Protein AF-A0A9X2U3I9-F1 (afdb_monomer)

pLDDT: mean 92.5, std 8.74, range [66.88, 98.56]

Organism: NCBI:txid146919

Structure (mmCIF, N/CA/C/O backbone):
data_AF-A0A9X2U3I9-F1
#
_entry.id   AF-A0A9X2U3I9-F1
#
loop_
_atom_site.group_PDB
_atom_site.id
_atom_site.type_symbol
_atom_site.label_atom_id
_atom_site.label_alt_id
_atom_site.label_comp_id
_atom_site.label_asym_id
_atom_site.label_entity_id
_atom_site.label_seq_id
_atom_site.pdbx_PDB_ins_code
_atom_site.Cartn_x
_atom_site.Cartn_y
_atom_site.Cartn_z
_atom_site.occupancy
_atom_site.B_iso_or_equiv
_atom_site.auth_seq_id
_atom_site.auth_comp_id
_atom_site.auth_asym_id
_atom_site.auth_atom_id
_atom_site.pdbx_PDB_model_num
ATOM 1 N N . MET A 1 1 ? 0.269 5.357 -6.776 1.00 95.56 1 MET A N 1
ATOM 2 C CA . MET A 1 1 ? -0.342 4.872 -5.520 1.00 95.56 1 MET A CA 1
ATOM 3 C C . MET A 1 1 ? -0.642 6.075 -4.659 1.00 95.56 1 MET A C 1
ATOM 5 O O . MET A 1 1 ? 0.180 6.981 -4.631 1.00 95.56 1 MET A O 1
ATOM 9 N N . ASP A 1 2 ? -1.809 6.086 -4.023 1.00 96.25 2 ASP A N 1
ATOM 10 C CA . ASP A 1 2 ? -2.297 7.247 -3.286 1.00 96.25 2 ASP A CA 1
ATOM 11 C C . ASP A 1 2 ? -3.373 6.858 -2.260 1.00 96.25 2 ASP A C 1
ATOM 13 O O . ASP A 1 2 ? -4.196 5.972 -2.534 1.00 96.25 2 ASP A O 1
ATOM 17 N N . PHE A 1 3 ? -3.382 7.540 -1.112 1.00 96.81 3 PHE A N 1
ATOM 18 C CA . PHE A 1 3 ? -4.527 7.532 -0.205 1.00 96.81 3 PHE A CA 1
ATOM 19 C C . PHE A 1 3 ? -5.509 8.606 -0.658 1.00 96.81 3 PHE A C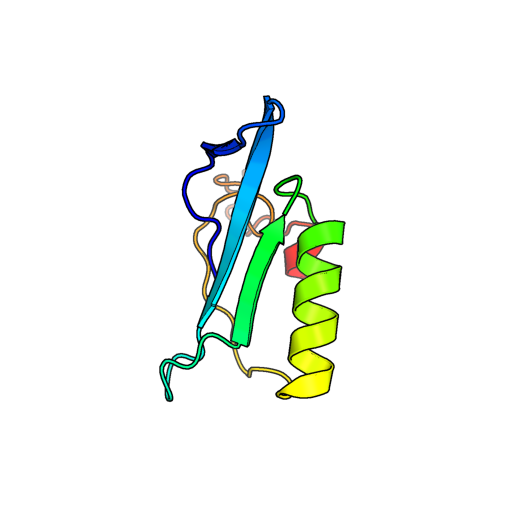 1
ATOM 21 O O . PHE A 1 3 ? -5.133 9.747 -0.906 1.00 96.81 3 PHE A O 1
ATOM 28 N N . LYS A 1 4 ? -6.789 8.256 -0.750 1.00 95.19 4 LYS A N 1
ATOM 29 C CA . LYS A 1 4 ? -7.838 9.256 -0.962 1.00 95.19 4 LYS A CA 1
ATOM 30 C C . LYS A 1 4 ? -8.203 9.916 0.363 1.00 95.19 4 LYS A C 1
ATOM 32 O O . LYS A 1 4 ? -7.874 9.397 1.428 1.00 95.19 4 LYS A O 1
ATOM 37 N N . GLY A 1 5 ? -8.866 11.071 0.276 1.00 93.81 5 GLY A N 1
ATOM 38 C CA . GLY A 1 5 ? -9.371 11.774 1.454 1.00 93.81 5 GLY A CA 1
ATOM 39 C C . GLY A 1 5 ? -10.170 10.828 2.350 1.00 93.81 5 GLY A C 1
ATOM 40 O O . GLY A 1 5 ? -10.962 10.023 1.853 1.00 93.81 5 GLY A O 1
ATOM 41 N N . ASP A 1 6 ? -9.912 10.898 3.653 1.00 96.38 6 ASP A N 1
ATOM 42 C CA . ASP A 1 6 ? -10.581 10.053 4.631 1.00 96.38 6 ASP A CA 1
ATOM 43 C C . ASP A 1 6 ? -12.009 10.524 4.912 1.00 96.38 6 ASP A C 1
ATOM 45 O O . ASP A 1 6 ? -12.358 11.692 4.727 1.00 96.38 6 ASP A O 1
ATOM 49 N N . PHE A 1 7 ? -12.844 9.600 5.378 1.00 97.75 7 PHE A N 1
ATOM 50 C CA . PHE A 1 7 ? -14.221 9.893 5.765 1.00 97.75 7 PHE A CA 1
ATOM 51 C C . PHE A 1 7 ? -14.682 8.993 6.912 1.0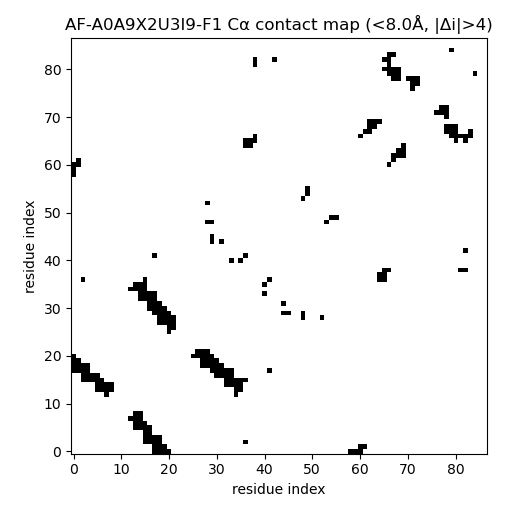0 97.75 7 PHE A C 1
ATOM 53 O O . PHE A 1 7 ? -14.144 7.902 7.123 1.00 97.75 7 PHE A O 1
ATOM 60 N N . LEU A 1 8 ? -15.657 9.483 7.682 1.00 98.06 8 LEU A N 1
ATOM 61 C CA . LEU A 1 8 ? -16.323 8.704 8.726 1.00 98.06 8 LEU A CA 1
ATOM 62 C C . LEU A 1 8 ? -17.326 7.739 8.096 1.00 98.06 8 LEU A C 1
ATOM 64 O O . LEU A 1 8 ? -18.061 8.117 7.184 1.00 98.06 8 LEU A O 1
ATOM 68 N N . LEU A 1 9 ? -17.337 6.511 8.598 1.00 96.94 9 LEU A N 1
ATOM 69 C CA . LEU A 1 9 ? -18.369 5.520 8.330 1.00 96.94 9 LEU A CA 1
ATOM 70 C C . LEU A 1 9 ? -19.538 5.692 9.312 1.00 96.94 9 LEU A C 1
ATOM 72 O O . LEU A 1 9 ? -19.424 6.401 10.314 1.00 96.94 9 LEU A O 1
ATOM 76 N N . ASP A 1 10 ? -20.650 5.008 9.039 1.00 97.31 10 ASP A N 1
ATOM 77 C CA . ASP A 1 10 ? -21.856 5.0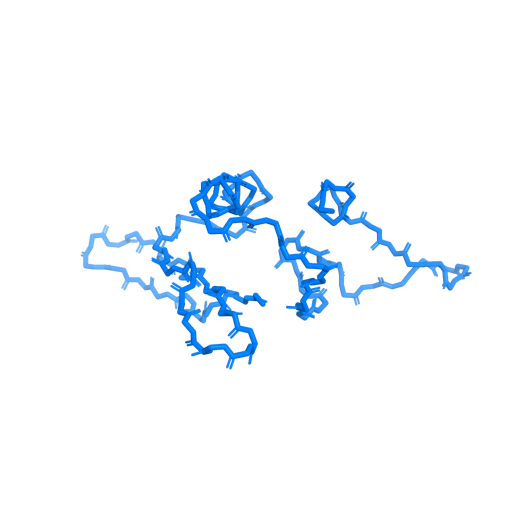40 9.883 1.00 97.31 10 ASP A CA 1
ATOM 78 C C . ASP A 1 10 ? -21.612 4.503 11.304 1.00 97.31 10 ASP A C 1
ATOM 80 O O . ASP A 1 10 ? -22.333 4.855 12.232 1.00 97.31 10 ASP A O 1
ATOM 84 N N . ASP A 1 11 ? -20.586 3.668 11.486 1.00 96.56 11 ASP A N 1
ATOM 85 C CA . ASP A 1 11 ? -20.159 3.128 12.782 1.00 96.56 11 ASP A CA 1
ATOM 86 C C . ASP A 1 11 ? -19.128 4.017 13.505 1.00 96.56 11 ASP A C 1
ATOM 88 O O . ASP A 1 11 ? -18.454 3.567 14.430 1.00 96.56 11 ASP A O 1
ATOM 92 N N . GLU A 1 12 ? -18.988 5.271 13.063 1.00 96.06 12 GLU A N 1
ATOM 93 C CA . GLU A 1 12 ? -18.042 6.278 13.559 1.00 96.06 12 GLU A CA 1
ATOM 94 C C . GLU A 1 12 ? -16.557 5.934 13.352 1.00 96.06 12 GLU A C 1
ATOM 96 O O . GLU A 1 12 ? -15.671 6.703 13.743 1.00 96.06 12 GLU A O 1
ATOM 101 N N . THR A 1 13 ? -16.239 4.822 12.684 1.00 97.12 13 THR A N 1
ATOM 102 C CA . THR A 1 13 ? -14.854 4.505 12.339 1.00 97.12 13 THR A CA 1
ATOM 103 C C . THR A 1 13 ? -14.374 5.343 11.155 1.00 97.12 13 THR A C 1
ATOM 105 O O . THR A 1 13 ? -15.143 5.767 10.289 1.00 97.12 13 THR A O 1
ATOM 108 N N . ARG A 1 14 ? -13.064 5.624 11.115 1.00 97.69 14 ARG A N 1
ATOM 109 C CA . ARG A 1 14 ? -12.453 6.389 10.024 1.00 97.69 14 ARG A CA 1
ATOM 110 C C . ARG A 1 14 ? -11.911 5.466 8.940 1.00 97.69 14 ARG A C 1
ATOM 112 O O . ARG A 1 14 ? -11.054 4.630 9.219 1.00 97.69 14 ARG A O 1
ATOM 119 N N . CYS A 1 15 ? -12.350 5.679 7.704 1.00 98.00 15 CYS A N 1
ATOM 120 C CA . CYS A 1 15 ? -11.836 4.985 6.531 1.00 98.00 15 CYS A CA 1
ATOM 121 C C . CYS A 1 15 ? -10.787 5.838 5.814 1.00 98.00 15 CYS A C 1
ATOM 123 O O . CYS A 1 15 ? -11.031 7.004 5.509 1.00 98.00 15 CYS A O 1
ATOM 125 N N . TYR A 1 16 ? -9.645 5.228 5.504 1.00 97.81 16 TYR A N 1
ATOM 126 C CA . TYR A 1 16 ? -8.570 5.798 4.695 1.00 97.81 16 TYR A CA 1
ATOM 127 C C . TYR A 1 16 ? -8.430 4.964 3.415 1.00 97.81 16 TYR A C 1
ATOM 129 O O . TYR A 1 16 ? -7.729 3.950 3.422 1.00 97.81 16 TYR A O 1
ATOM 137 N N . PRO A 1 17 ? -9.110 5.313 2.311 1.00 98.06 17 PRO A N 1
ATOM 138 C CA . PRO A 1 17 ? -9.101 4.476 1.117 1.00 98.06 17 PRO A CA 1
ATOM 139 C C . PRO A 1 17 ? -7.728 4.475 0.442 1.00 98.06 17 PRO A C 1
ATOM 141 O O . PRO A 1 17 ? -7.228 5.529 0.046 1.00 98.06 17 PRO A O 1
ATOM 144 N N . LEU A 1 18 ? -7.130 3.297 0.265 1.00 98.19 18 LEU A N 1
ATOM 145 C CA . LEU A 1 18 ? -5.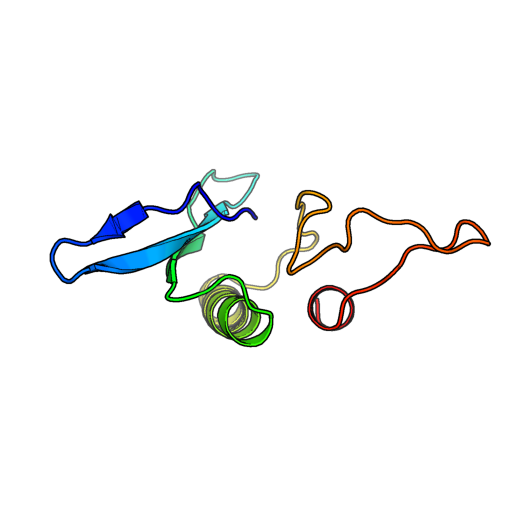883 3.127 -0.479 1.00 98.19 18 LEU A CA 1
ATOM 146 C C . LEU A 1 18 ? -6.178 2.733 -1.926 1.00 98.19 18 LEU A C 1
ATOM 148 O O . LEU A 1 18 ? -6.893 1.763 -2.185 1.00 98.19 18 LEU A O 1
ATOM 152 N N . THR A 1 19 ? -5.559 3.447 -2.867 1.00 98.06 19 THR A N 1
ATOM 153 C CA . THR A 1 19 ? -5.681 3.172 -4.303 1.00 98.06 19 THR A CA 1
ATOM 154 C C . THR A 1 19 ? -4.321 2.963 -4.966 1.00 98.06 19 THR A C 1
ATOM 156 O O . THR A 1 19 ? -3.370 3.730 -4.777 1.00 98.06 19 THR A O 1
ATOM 159 N N . VAL A 1 20 ? -4.227 1.923 -5.796 1.00 98.06 20 VAL A N 1
ATOM 160 C CA . VAL A 1 20 ? -3.085 1.670 -6.682 1.00 98.06 20 VAL A CA 1
ATOM 161 C C . VAL A 1 20 ? -3.632 1.272 -8.040 1.00 98.06 20 VAL A C 1
ATOM 163 O O . VAL A 1 20 ? -4.429 0.342 -8.149 1.00 98.06 20 VAL A O 1
ATOM 166 N N . VAL A 1 21 ? -3.199 1.987 -9.069 1.00 98.12 21 VAL A N 1
ATOM 167 C CA . VAL A 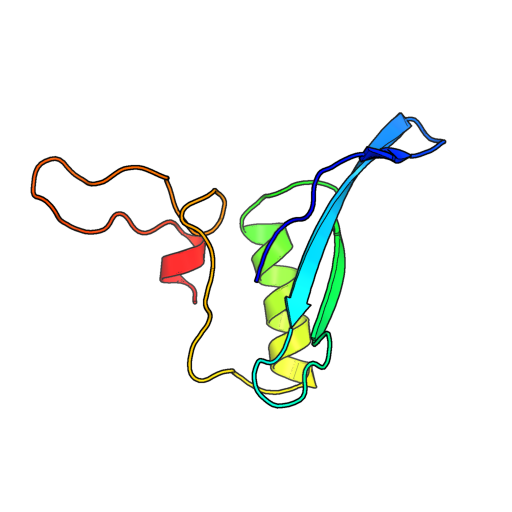1 21 ? -3.625 1.777 -10.449 1.00 98.12 21 VAL A CA 1
ATOM 168 C C . VAL A 1 21 ? -2.395 1.446 -11.275 1.00 98.12 21 VAL A C 1
ATOM 170 O O . VAL A 1 21 ? -1.360 2.096 -11.119 1.00 98.12 21 VAL A O 1
ATOM 173 N N . ASP A 1 22 ? -2.516 0.434 -12.126 1.00 97.88 22 ASP A N 1
ATOM 174 C CA . ASP A 1 22 ? -1.528 0.147 -13.157 1.00 97.88 22 ASP A CA 1
ATOM 175 C C . ASP A 1 22 ? -1.570 1.230 -14.245 1.00 97.88 22 ASP A C 1
ATOM 177 O O . ASP A 1 22 ? -2.640 1.585 -14.749 1.00 97.88 22 ASP A O 1
ATOM 181 N N . ASP A 1 23 ? -0.411 1.780 -14.600 1.00 96.94 23 ASP A N 1
ATOM 182 C CA . ASP A 1 23 ? -0.354 2.963 -15.463 1.00 96.94 23 ASP A CA 1
ATOM 183 C C . ASP A 1 23 ? -0.698 2.653 -16.927 1.00 96.94 23 ASP A C 1
ATOM 185 O O . ASP A 1 23 ? -1.274 3.496 -17.615 1.00 96.94 23 ASP A O 1
ATOM 189 N N . TYR A 1 24 ? -0.423 1.431 -17.392 1.00 96.00 24 TYR A N 1
ATOM 190 C CA . TYR A 1 24 ? -0.719 1.019 -18.763 1.00 96.00 24 TYR A CA 1
ATOM 191 C C . TYR A 1 24 ? -2.201 0.676 -18.949 1.00 96.00 24 TYR A C 1
ATOM 193 O O . TYR A 1 24 ? -2.895 1.275 -19.769 1.00 96.00 24 TYR A O 1
ATOM 201 N N . SER A 1 25 ? -2.700 -0.281 -18.169 1.00 96.75 25 SER A N 1
ATOM 202 C CA . SER A 1 25 ? -4.047 -0.842 -18.322 1.00 96.75 25 SER A CA 1
ATOM 203 C C . SER A 1 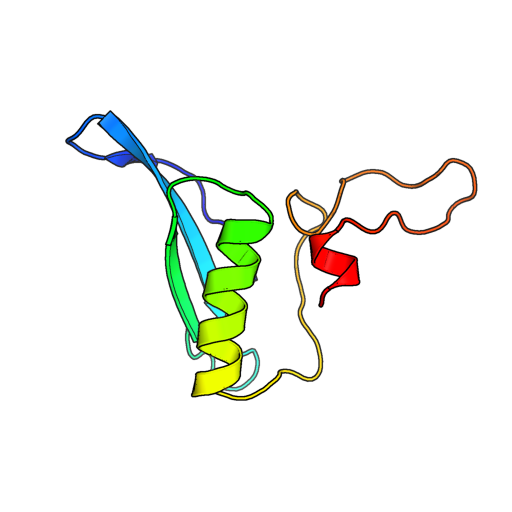25 ? -5.139 -0.017 -17.647 1.00 96.75 25 SER A C 1
ATOM 205 O O . SER A 1 25 ? -6.321 -0.244 -17.902 1.00 96.75 25 SER A O 1
ATOM 207 N N . ARG A 1 26 ? -4.764 0.912 -16.757 1.00 96.00 26 ARG A N 1
ATOM 208 C CA . ARG A 1 26 ? -5.680 1.640 -15.862 1.00 96.00 26 ARG A CA 1
ATOM 209 C C . AR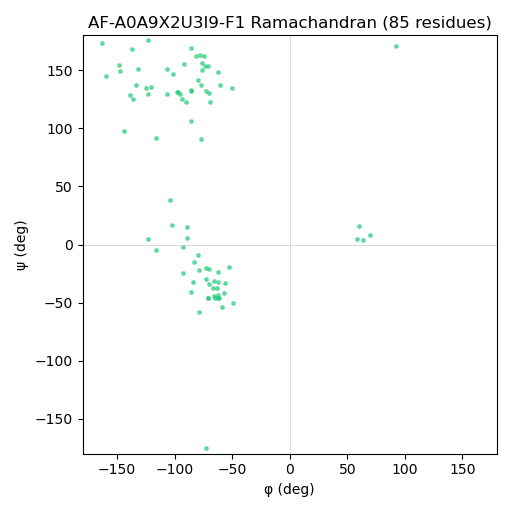G A 1 26 ? -6.465 0.737 -14.911 1.00 96.00 26 ARG A C 1
ATOM 211 O O . ARG A 1 26 ? -7.424 1.184 -14.284 1.00 96.00 26 ARG A O 1
ATOM 218 N N . PHE A 1 27 ? -6.038 -0.512 -14.746 1.00 97.62 27 PHE A N 1
ATOM 219 C CA . PHE A 1 27 ? -6.654 -1.431 -13.806 1.00 97.62 27 PHE A CA 1
ATOM 220 C C . PHE A 1 27 ? -6.298 -1.058 -12.359 1.00 97.62 27 PHE A C 1
ATOM 222 O O . PHE A 1 27 ? -5.132 -0.837 -12.025 1.00 97.62 27 PHE A O 1
ATOM 229 N N . ALA A 1 28 ? -7.303 -1.005 -11.482 1.00 97.94 28 ALA A N 1
ATOM 230 C CA . ALA A 1 28 ? -7.110 -0.771 -10.054 1.00 97.94 28 ALA A CA 1
ATOM 231 C C . ALA A 1 28 ? -6.609 -2.054 -9.371 1.00 97.94 28 ALA A C 1
ATOM 233 O O . ALA A 1 28 ? -7.393 -2.893 -8.929 1.00 97.94 28 ALA A O 1
ATOM 234 N N . VAL A 1 29 ? -5.286 -2.213 -9.291 1.00 98.12 29 VAL A N 1
ATOM 235 C CA . VAL A 1 29 ? -4.639 -3.376 -8.659 1.00 98.12 29 VAL A CA 1
ATOM 236 C C . VAL A 1 29 ? -4.809 -3.398 -7.136 1.00 98.12 29 VAL A C 1
ATOM 238 O O . VAL A 1 29 ? -4.709 -4.463 -6.528 1.00 98.12 29 VAL A O 1
ATOM 241 N N . VAL A 1 30 ? -5.093 -2.243 -6.523 1.00 98.44 30 VAL A N 1
ATOM 242 C CA . VAL A 1 30 ? -5.500 -2.109 -5.116 1.00 98.44 30 VAL A CA 1
ATOM 243 C C . VAL A 1 30 ? -6.625 -1.081 -5.014 1.00 98.44 30 VAL A C 1
ATOM 245 O O . VAL A 1 30 ? -6.478 0.048 -5.490 1.00 98.44 30 VAL A O 1
ATOM 248 N N . LEU A 1 31 ? -7.711 -1.468 -4.349 1.00 98.06 31 LEU A N 1
ATOM 249 C CA . LEU A 1 31 ? -8.791 -0.595 -3.895 1.00 98.06 31 LEU A CA 1
ATOM 250 C C . LEU A 1 31 ? -9.273 -1.130 -2.545 1.00 98.06 31 LEU A C 1
ATOM 252 O O . LEU A 1 31 ? -10.010 -2.110 -2.497 1.00 98.06 31 LEU A O 1
ATOM 256 N N . GLU A 1 32 ? -8.786 -0.539 -1.458 1.00 98.38 32 GLU A N 1
ATOM 257 C CA . GLU A 1 32 ? -8.928 -1.105 -0.112 1.00 98.38 32 GLU A CA 1
ATOM 258 C C . GLU A 1 32 ? -9.381 -0.038 0.885 1.00 98.38 32 GLU A C 1
ATOM 260 O O . GLU A 1 32 ? -8.879 1.088 0.877 1.00 98.38 32 GLU A O 1
ATOM 265 N N . ALA A 1 33 ? -10.320 -0.402 1.759 1.00 97.44 33 ALA A N 1
ATOM 266 C CA . ALA A 1 33 ? -10.738 0.419 2.889 1.00 97.44 33 ALA A CA 1
ATOM 267 C C . ALA A 1 33 ? -9.798 0.152 4.074 1.00 97.44 33 ALA A C 1
ATOM 269 O O . ALA A 1 33 ? -9.861 -0.911 4.694 1.00 97.44 33 ALA A O 1
ATOM 270 N N . CYS A 1 34 ? -8.905 1.097 4.377 1.00 98.00 34 CYS A N 1
ATOM 271 C CA . CYS A 1 34 ? -7.911 0.921 5.433 1.00 98.00 34 CYS A CA 1
ATOM 272 C C . CYS A 1 34 ? -8.313 1.647 6.726 1.00 98.00 34 CYS A C 1
ATOM 274 O O . CYS A 1 34 ? -8.856 2.750 6.668 1.00 98.00 34 CYS A O 1
ATOM 276 N N . PRO A 1 35 ? -7.960 1.104 7.905 1.00 96.88 35 PRO A N 1
ATOM 277 C CA . PRO A 1 35 ? -8.219 1.756 9.193 1.00 96.88 35 PRO A CA 1
ATOM 278 C C . PRO A 1 35 ? -7.205 2.862 9.532 1.00 96.88 35 PRO A C 1
ATOM 280 O O . PRO A 1 35 ? -7.352 3.562 10.530 1.00 96.88 35 PRO A O 1
ATOM 283 N N . ASN A 1 36 ? -6.120 2.990 8.760 1.00 96.31 36 ASN A N 1
ATOM 284 C CA . ASN A 1 36 ? -5.059 3.974 8.970 1.00 96.31 36 ASN A CA 1
ATOM 285 C C . ASN A 1 36 ? -4.185 4.137 7.712 1.00 96.31 36 ASN A C 1
ATOM 287 O O . ASN A 1 36 ? -4.283 3.353 6.768 1.00 96.31 36 ASN A O 1
ATOM 291 N N . GLN A 1 37 ? -3.270 5.109 7.756 1.00 95.00 37 GLN A N 1
ATOM 292 C CA . GLN A 1 37 ? -2.269 5.379 6.715 1.00 95.00 37 GLN A CA 1
ATOM 293 C C . GLN A 1 37 ? -0.860 4.897 7.114 1.00 95.00 37 GLN A C 1
ATOM 295 O O . GLN A 1 37 ? 0.134 5.581 6.883 1.00 95.00 37 GLN A O 1
ATOM 300 N N . GLN A 1 38 ? -0.746 3.745 7.787 1.00 94.81 38 GLN A N 1
ATOM 301 C CA . GLN A 1 38 ? 0.539 3.255 8.298 1.00 94.81 38 GLN A CA 1
ATOM 302 C C . GLN A 1 38 ? 1.262 2.325 7.320 1.00 94.81 38 GLN A C 1
ATOM 304 O O . GLN A 1 38 ? 0.663 1.625 6.503 1.00 94.81 38 GLN A O 1
ATOM 309 N N . HIS A 1 39 ? 2.584 2.274 7.478 1.00 94.69 39 HIS A N 1
ATOM 310 C CA . HIS A 1 39 ? 3.496 1.436 6.703 1.00 94.69 39 HIS A CA 1
ATOM 311 C C . HIS A 1 39 ? 3.055 -0.036 6.607 1.00 94.69 39 HIS A C 1
ATOM 313 O O . HIS A 1 39 ? 3.010 -0.568 5.499 1.00 94.69 39 HIS A O 1
ATOM 319 N N . GLU A 1 40 ? 2.735 -0.691 7.729 1.00 96.88 40 GLU A N 1
ATOM 320 C CA . GLU A 1 40 ? 2.412 -2.128 7.727 1.00 96.88 40 GLU A CA 1
ATOM 321 C C . GLU A 1 40 ? 1.112 -2.419 6.973 1.00 96.88 40 GLU A C 1
ATOM 323 O O . GLU A 1 40 ? 1.026 -3.389 6.219 1.00 96.88 40 GLU A O 1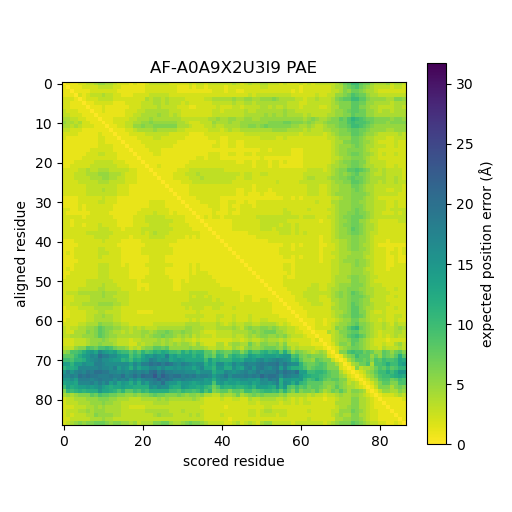
ATOM 328 N N . THR A 1 41 ? 0.121 -1.536 7.102 1.00 97.31 41 THR A N 1
ATOM 329 C CA . THR A 1 41 ? -1.137 -1.615 6.354 1.00 97.31 41 THR A CA 1
ATOM 330 C C . THR A 1 41 ? -0.863 -1.584 4.852 1.00 97.31 41 THR A C 1
ATOM 332 O O . THR A 1 41 ? -1.237 -2.512 4.133 1.00 97.31 41 THR A O 1
ATOM 335 N N . VAL A 1 42 ? -0.124 -0.574 4.376 1.00 97.62 42 VAL A N 1
ATOM 336 C CA . VAL A 1 42 ? 0.207 -0.435 2.947 1.00 97.62 42 VAL A CA 1
ATOM 337 C C . VAL A 1 42 ? 1.035 -1.621 2.450 1.00 97.62 42 VAL A C 1
ATOM 339 O O . VAL A 1 42 ? 0.711 -2.213 1.421 1.00 97.62 42 VAL A O 1
ATOM 342 N N . LYS A 1 43 ? 2.063 -2.024 3.203 1.00 97.50 43 LYS A N 1
ATOM 343 C CA . LYS A 1 43 ? 2.918 -3.172 2.877 1.00 97.50 43 LYS A CA 1
ATOM 344 C C . LYS A 1 43 ? 2.113 -4.460 2.715 1.00 97.50 43 LYS A C 1
ATOM 346 O O . LYS A 1 43 ? 2.369 -5.217 1.777 1.00 97.50 43 LYS A O 1
ATOM 351 N N . ASN A 1 44 ? 1.135 -4.708 3.583 1.00 98.25 44 ASN A N 1
ATOM 352 C CA . ASN A 1 44 ? 0.287 -5.895 3.506 1.00 98.25 44 ASN A CA 1
ATOM 353 C C . ASN A 1 44 ? -0.580 -5.909 2.240 1.00 98.25 44 ASN A C 1
ATOM 355 O O . ASN A 1 44 ? -0.621 -6.932 1.551 1.00 98.25 44 ASN A O 1
ATOM 359 N N . HIS A 1 45 ? -1.227 -4.791 1.897 1.00 98.31 45 HIS A N 1
ATOM 360 C CA . HIS A 1 45 ? -2.036 -4.703 0.674 1.00 98.31 45 HIS A CA 1
ATOM 361 C C . HIS A 1 45 ? -1.176 -4.814 -0.590 1.00 98.31 45 HIS A C 1
ATOM 363 O O . HIS A 1 45 ? -1.496 -5.607 -1.478 1.00 98.31 45 HIS A O 1
ATOM 369 N N . LEU A 1 46 ? -0.032 -4.125 -0.639 1.00 98.19 46 LEU A N 1
ATOM 370 C CA . LEU A 1 46 ? 0.903 -4.227 -1.761 1.00 98.19 46 LEU A CA 1
ATOM 371 C C . LEU A 1 46 ? 1.469 -5.638 -1.912 1.00 98.19 46 LEU A C 1
ATOM 373 O O . LEU A 1 46 ? 1.481 -6.180 -3.009 1.00 98.19 46 LEU A O 1
ATOM 377 N N . SER A 1 47 ? 1.848 -6.293 -0.814 1.00 98.25 47 SER A N 1
ATOM 378 C CA . SER A 1 47 ? 2.357 -7.667 -0.861 1.00 98.25 47 SER A CA 1
ATOM 379 C C . SER A 1 47 ? 1.319 -8.662 -1.394 1.00 98.25 47 SER A C 1
ATOM 381 O O . SER A 1 47 ? 1.685 -9.661 -2.014 1.00 98.25 47 SER A O 1
ATOM 383 N N . LYS A 1 48 ? 0.022 -8.443 -1.140 1.00 98.56 48 LYS A N 1
ATOM 384 C CA . LYS A 1 48 ? -1.057 -9.254 -1.730 1.00 98.56 48 LYS A CA 1
ATOM 385 C C . LYS A 1 48 ? -1.205 -8.960 -3.223 1.00 98.56 48 LYS A C 1
ATOM 387 O O . LYS A 1 48 ? -1.265 -9.899 -4.014 1.00 98.56 48 LYS A O 1
ATOM 392 N N . ALA A 1 49 ? -1.210 -7.683 -3.603 1.00 98.38 49 ALA A N 1
ATOM 393 C CA . ALA A 1 49 ? -1.313 -7.263 -4.996 1.00 98.38 49 ALA A CA 1
ATOM 394 C C . ALA A 1 49 ? -0.139 -7.781 -5.836 1.00 98.38 49 ALA A C 1
ATOM 396 O O . ALA A 1 49 ? -0.367 -8.383 -6.878 1.00 98.38 49 ALA A O 1
ATOM 397 N N . PHE A 1 50 ? 1.097 -7.663 -5.348 1.00 97.88 50 PHE A N 1
ATOM 398 C CA . PHE A 1 50 ? 2.288 -8.129 -6.061 1.00 97.88 50 PHE A CA 1
ATOM 399 C C . PHE A 1 50 ? 2.300 -9.642 -6.270 1.00 97.88 50 PHE A C 1
ATOM 401 O O . PHE A 1 50 ? 2.678 -10.117 -7.336 1.00 97.88 50 PHE A O 1
ATOM 408 N N . ARG A 1 51 ? 1.828 -10.421 -5.288 1.00 98.38 51 ARG A N 1
ATOM 409 C CA . ARG A 1 51 ? 1.672 -11.875 -5.459 1.00 98.38 51 ARG A CA 1
ATOM 410 C C . ARG A 1 51 ? 0.611 -12.238 -6.496 1.00 98.38 51 ARG A C 1
ATOM 412 O O . ARG A 1 51 ? 0.728 -13.280 -7.127 1.00 98.38 51 ARG A O 1
ATOM 419 N N . ARG A 1 52 ? -0.430 -11.414 -6.640 1.00 98.25 52 ARG A N 1
ATOM 420 C CA . ARG A 1 52 ? -1.553 -11.674 -7.549 1.00 98.25 52 ARG A CA 1
ATOM 421 C C . ARG A 1 52 ? -1.293 -11.192 -8.975 1.00 98.25 52 ARG A C 1
ATOM 423 O O . ARG A 1 52 ? -1.685 -11.875 -9.914 1.00 98.25 52 ARG A O 1
ATOM 430 N N . TYR A 1 53 ? -0.682 -10.023 -9.122 1.00 97.50 53 TYR A N 1
ATOM 431 C CA . TYR A 1 53 ? -0.566 -9.304 -10.393 1.00 97.50 53 TYR A CA 1
ATOM 432 C C . TYR A 1 53 ? 0.882 -9.148 -10.877 1.00 97.50 53 TYR A C 1
ATOM 434 O O . TYR A 1 53 ? 1.097 -8.666 -11.983 1.00 97.50 53 TYR A O 1
ATOM 442 N N . GLY A 1 54 ? 1.867 -9.580 -10.084 1.00 97.19 54 GLY A N 1
ATOM 443 C CA . GLY A 1 54 ? 3.290 -9.397 -10.368 1.00 97.19 54 GLY A CA 1
ATOM 444 C C . GLY A 1 54 ? 3.870 -8.127 -9.740 1.00 97.19 54 GLY A C 1
ATOM 445 O O . GLY A 1 54 ? 3.155 -7.290 -9.185 1.00 97.19 54 GLY A O 1
ATOM 446 N N . LEU A 1 55 ? 5.198 -8.006 -9.799 1.00 97.19 55 LEU A N 1
ATOM 447 C CA . LEU A 1 55 ? 5.917 -6.829 -9.313 1.00 97.19 55 LEU A CA 1
ATOM 448 C C . LEU A 1 55 ? 5.967 -5.749 -10.403 1.00 97.19 55 LEU A C 1
ATOM 450 O O . LEU A 1 55 ? 6.319 -6.068 -11.539 1.00 97.19 55 LEU A O 1
ATOM 454 N N . PRO A 1 56 ? 5.655 -4.484 -10.075 1.00 96.50 56 PRO A N 1
ATOM 455 C CA . PRO A 1 56 ? 5.850 -3.384 -11.007 1.00 96.50 56 PRO A CA 1
ATOM 456 C C . PRO A 1 56 ? 7.340 -3.045 -11.132 1.00 96.50 56 PRO A C 1
ATOM 458 O O . PRO A 1 56 ? 8.105 -3.208 -10.183 1.00 96.50 56 PRO A O 1
ATOM 461 N N . GLU A 1 57 ? 7.748 -2.487 -12.271 1.00 96.31 57 GLU A N 1
ATOM 462 C CA . GLU A 1 57 ? 9.107 -1.946 -12.420 1.00 96.31 57 GLU A CA 1
ATOM 463 C C . GLU A 1 57 ? 9.317 -0.672 -11.595 1.00 96.31 57 GLU A C 1
ATOM 465 O O . GLU A 1 57 ? 10.421 -0.396 -11.128 1.00 96.31 57 GLU A O 1
ATOM 470 N N . ARG A 1 58 ? 8.267 0.145 -11.459 1.00 95.50 58 ARG A N 1
ATOM 471 C CA . ARG A 1 58 ? 8.299 1.427 -10.749 1.00 95.50 58 ARG A CA 1
ATOM 472 C C . ARG A 1 58 ? 6.957 1.714 -10.099 1.00 95.50 58 ARG A C 1
ATOM 474 O O . ARG A 1 58 ? 5.907 1.363 -10.629 1.00 95.50 58 ARG A O 1
ATOM 481 N N . ILE A 1 59 ? 7.002 2.424 -8.977 1.00 95.44 59 ILE A N 1
ATOM 482 C CA . ILE A 1 59 ? 5.823 2.930 -8.276 1.00 95.44 59 ILE A CA 1
ATOM 483 C C .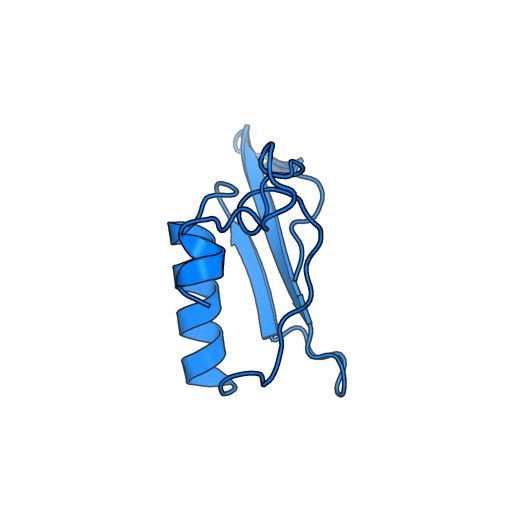 ILE A 1 59 ? 5.967 4.443 -8.149 1.00 95.44 59 ILE A C 1
ATOM 485 O O . ILE A 1 59 ? 6.997 4.937 -7.698 1.00 95.44 59 ILE A O 1
ATOM 489 N N . ILE A 1 60 ? 4.924 5.172 -8.543 1.00 94.25 60 ILE A N 1
ATOM 490 C CA . ILE A 1 60 ? 4.850 6.630 -8.412 1.00 94.25 60 ILE A CA 1
ATOM 491 C C . ILE A 1 60 ? 3.874 6.966 -7.284 1.00 94.25 60 ILE A C 1
ATOM 493 O O . ILE A 1 60 ? 2.746 6.458 -7.253 1.00 94.25 60 ILE A O 1
ATOM 497 N N . THR A 1 61 ? 4.313 7.819 -6.365 1.00 94.06 61 THR A N 1
ATOM 498 C CA . THR A 1 61 ? 3.539 8.344 -5.234 1.00 94.06 61 THR A CA 1
ATOM 499 C C . THR A 1 61 ? 3.793 9.839 -5.079 1.00 94.06 61 THR A C 1
ATOM 501 O O . THR A 1 61 ? 4.735 10.378 -5.663 1.00 94.06 61 THR A O 1
ATOM 504 N N . ASP A 1 62 ? 2.989 10.510 -4.257 1.00 89.69 62 ASP A N 1
ATOM 505 C CA . ASP A 1 62 ? 3.354 11.830 -3.749 1.00 89.69 62 ASP A CA 1
ATOM 506 C C . ASP A 1 62 ? 4.487 11.739 -2.694 1.00 89.69 62 ASP A C 1
ATOM 508 O O . ASP A 1 62 ? 5.059 10.670 -2.444 1.00 89.69 62 ASP A O 1
ATOM 512 N N . ARG A 1 63 ? 4.843 12.879 -2.083 1.00 86.50 63 ARG A N 1
ATOM 513 C CA . ARG A 1 63 ? 5.848 12.958 -1.003 1.00 86.50 63 ARG A CA 1
ATOM 514 C C . ARG A 1 63 ? 5.251 12.770 0.403 1.00 86.50 63 ARG A C 1
ATOM 516 O O . ARG A 1 63 ? 5.980 12.952 1.381 1.00 86.50 63 ARG A O 1
ATOM 523 N N . GLY A 1 64 ? 3.963 12.455 0.515 1.00 87.25 64 GLY A N 1
ATOM 524 C CA . GLY A 1 64 ? 3.247 12.311 1.777 1.00 87.25 64 GLY A CA 1
ATOM 525 C C . GLY A 1 64 ? 3.587 11.018 2.516 1.00 87.25 64 GLY A C 1
ATOM 526 O O . GLY A 1 64 ? 4.121 10.062 1.949 1.00 87.25 64 GLY A O 1
ATOM 527 N N . ALA A 1 65 ? 3.276 10.982 3.810 1.00 86.56 65 ALA A N 1
ATOM 528 C CA . ALA A 1 65 ? 3.310 9.733 4.561 1.00 86.56 65 ALA A CA 1
ATOM 529 C C . ALA A 1 65 ? 2.284 8.742 3.970 1.00 86.56 65 ALA A C 1
ATOM 531 O O . ALA A 1 65 ? 1.240 9.181 3.493 1.00 86.56 65 ALA A O 1
ATOM 532 N N . PRO A 1 66 ? 2.527 7.417 4.017 1.00 91.56 66 PRO A N 1
ATOM 533 C CA . PRO A 1 66 ? 3.640 6.720 4.681 1.00 91.56 66 PRO A CA 1
ATOM 534 C C . PRO A 1 66 ? 4.883 6.435 3.813 1.00 91.56 66 PRO A C 1
ATOM 536 O O . PRO A 1 66 ? 5.853 5.855 4.311 1.00 91.56 66 PRO A O 1
ATOM 539 N N . TRP A 1 67 ? 4.881 6.776 2.523 1.00 91.44 67 TRP A N 1
ATOM 540 C CA . TRP A 1 67 ? 5.981 6.473 1.584 1.00 91.44 67 TRP A CA 1
ATOM 541 C C . TRP A 1 67 ? 7.016 7.602 1.459 1.00 91.44 67 TRP A C 1
ATOM 543 O O . TRP A 1 67 ? 8.179 7.331 1.164 1.00 91.44 67 TRP A O 1
ATOM 553 N N . GLY A 1 68 ? 6.628 8.845 1.739 1.00 86.12 68 GLY A N 1
ATOM 554 C CA . GLY A 1 68 ? 7.503 10.011 1.824 1.00 86.12 68 GLY A CA 1
ATOM 555 C C . GLY A 1 68 ? 7.403 10.713 3.179 1.00 86.12 68 GLY A C 1
ATOM 556 O O . GLY A 1 68 ? 6.627 10.323 4.051 1.00 86.12 68 GLY A O 1
ATOM 557 N N . VAL A 1 69 ? 8.228 11.742 3.374 1.00 76.06 69 VAL A N 1
ATOM 558 C CA . VAL A 1 69 ? 8.253 12.541 4.615 1.00 76.06 69 VAL A CA 1
ATOM 559 C C . VAL A 1 69 ? 8.029 14.034 4.392 1.00 76.06 69 VAL A C 1
ATOM 561 O O . VAL A 1 69 ? 8.161 14.809 5.331 1.00 76.06 69 VAL A O 1
ATOM 564 N N . GLY A 1 70 ? 7.740 14.466 3.159 1.00 68.38 70 GLY A N 1
ATOM 565 C CA . GLY A 1 70 ? 7.566 15.885 2.815 1.00 68.38 70 GLY A CA 1
ATOM 566 C C . GLY A 1 70 ? 8.774 16.795 3.098 1.00 68.38 70 GLY A C 1
ATOM 567 O O . GLY A 1 70 ? 8.674 18.001 2.906 1.00 68.38 70 GLY A O 1
ATOM 568 N N . MET A 1 71 ? 9.905 16.239 3.540 1.00 66.88 71 MET A N 1
ATOM 569 C CA . MET A 1 71 ? 11.102 16.953 3.987 1.00 66.88 71 MET A CA 1
ATOM 570 C C . MET A 1 71 ? 12.356 16.372 3.330 1.00 66.88 71 MET A C 1
ATOM 572 O O . MET A 1 71 ? 12.421 15.182 3.011 1.00 66.88 71 MET A O 1
ATOM 576 N N . GLU A 1 72 ? 13.367 17.215 3.155 1.00 68.19 72 GLU A N 1
ATOM 577 C CA . GLU A 1 72 ? 14.700 16.829 2.691 1.00 68.19 72 GLU A CA 1
ATOM 578 C C . GLU A 1 72 ? 15.674 16.884 3.876 1.00 68.19 72 GLU A C 1
ATOM 580 O O . GLU A 1 72 ? 15.457 17.628 4.832 1.00 68.19 72 GLU A O 1
ATOM 585 N N . ARG A 1 73 ? 16.729 16.058 3.867 1.00 68.50 73 ARG A N 1
ATOM 586 C CA . ARG A 1 73 ? 17.782 16.157 4.893 1.00 68.50 73 ARG A CA 1
ATOM 587 C C . ARG A 1 73 ? 18.593 17.434 4.656 1.00 68.50 73 ARG A C 1
ATOM 589 O O . ARG A 1 73 ? 18.763 17.827 3.506 1.00 68.50 73 ARG A O 1
ATOM 596 N N . ASP A 1 74 ? 19.207 17.985 5.706 1.00 70.81 74 ASP A N 1
ATOM 597 C CA . ASP A 1 74 ? 20.042 19.207 5.641 1.00 70.81 74 ASP A CA 1
ATOM 598 C C . ASP A 1 74 ? 21.166 19.167 4.584 1.00 70.81 74 ASP A C 1
ATOM 600 O O . ASP A 1 74 ? 21.685 20.198 4.172 1.00 70.81 74 ASP A O 1
ATOM 604 N N . ASN A 1 75 ? 21.553 17.976 4.120 1.00 75.75 75 ASN A N 1
ATOM 605 C CA . ASN A 1 75 ? 22.579 17.756 3.100 1.00 75.75 75 ASN A CA 1
ATOM 606 C C . ASN A 1 75 ? 22.021 17.431 1.700 1.00 75.75 75 ASN A C 1
ATOM 608 O O . ASN A 1 75 ? 22.743 16.866 0.876 1.00 75.75 75 ASN A O 1
ATOM 612 N N . GLY A 1 76 ? 20.738 17.705 1.448 1.00 71.81 76 GLY A N 1
ATOM 613 C CA . GLY A 1 76 ? 20.072 17.467 0.163 1.00 71.81 76 GLY A CA 1
ATOM 614 C C . GLY A 1 76 ? 19.868 15.990 -0.189 1.00 71.81 76 GLY A C 1
ATOM 615 O O . GLY A 1 76 ? 19.475 15.669 -1.309 1.00 71.81 76 GLY A O 1
ATOM 616 N N . ARG A 1 77 ? 20.148 15.056 0.733 1.00 70.19 77 ARG A N 1
ATOM 617 C CA . ARG A 1 77 ? 19.909 13.627 0.489 1.00 70.19 77 ARG A CA 1
ATOM 618 C C . ARG A 1 77 ? 18.432 13.281 0.691 1.00 70.19 77 ARG A C 1
ATOM 620 O O . ARG A 1 77 ? 17.831 13.754 1.662 1.00 70.19 77 ARG A O 1
ATOM 627 N N . PRO A 1 78 ? 17.868 12.395 -0.152 1.00 69.31 78 PRO A N 1
ATOM 628 C CA . PRO A 1 78 ? 16.506 11.919 0.024 1.00 69.31 78 PRO A CA 1
ATOM 629 C C . PRO A 1 78 ? 16.360 11.202 1.367 1.00 69.31 78 PRO A C 1
ATOM 631 O O . PRO A 1 78 ? 17.229 10.435 1.797 1.00 69.31 78 PRO A O 1
ATOM 634 N N . PHE A 1 79 ? 15.252 11.480 2.044 1.00 79.56 79 PHE A N 1
ATOM 635 C CA . PHE A 1 79 ? 14.855 10.773 3.248 1.00 79.56 79 PHE A CA 1
ATOM 636 C C . PHE A 1 79 ? 13.979 9.584 2.846 1.00 79.56 79 PHE A C 1
ATOM 638 O O . PHE A 1 79 ? 12.948 9.758 2.199 1.00 79.56 79 PHE A O 1
ATOM 645 N N . TYR A 1 80 ? 14.385 8.379 3.240 1.00 85.00 80 TYR A N 1
ATOM 646 C CA . TYR A 1 80 ? 13.617 7.161 2.994 1.00 85.00 80 TYR A CA 1
ATOM 647 C C . TYR A 1 80 ? 12.796 6.809 4.232 1.00 85.00 80 TYR A C 1
ATOM 649 O O . TYR A 1 80 ? 13.317 6.781 5.349 1.00 85.00 80 TYR A O 1
ATOM 657 N N . THR A 1 81 ? 11.509 6.527 4.042 1.00 89.31 81 THR A N 1
ATOM 658 C CA . THR A 1 81 ? 10.694 5.894 5.077 1.00 89.31 81 THR A CA 1
ATOM 659 C C . THR A 1 81 ? 11.003 4.400 5.103 1.00 89.31 81 THR A C 1
ATOM 661 O O . THR A 1 81 ? 11.537 3.835 4.148 1.00 89.31 81 THR A O 1
ATOM 664 N N . LYS A 1 82 ? 10.624 3.710 6.185 1.00 90.62 82 LYS A N 1
ATOM 665 C CA . LYS A 1 82 ? 10.715 2.240 6.231 1.00 90.62 82 LYS A CA 1
ATOM 666 C C . LYS A 1 82 ? 9.956 1.577 5.079 1.00 90.62 82 LYS A C 1
ATOM 668 O O . LYS A 1 82 ? 10.374 0.529 4.603 1.00 90.62 82 LYS A O 1
ATOM 673 N N . LEU A 1 83 ? 8.849 2.184 4.643 1.00 92.12 83 LEU A N 1
ATOM 674 C CA . LEU A 1 83 ? 8.063 1.679 3.527 1.00 92.12 83 LEU A CA 1
ATOM 675 C C . LEU A 1 83 ? 8.799 1.874 2.197 1.00 92.12 83 LEU A C 1
ATOM 677 O O . LEU A 1 83 ? 8.876 0.919 1.437 1.00 92.12 83 LEU A O 1
ATOM 681 N N . SER A 1 84 ? 9.375 3.053 1.933 1.00 90.19 84 SER A N 1
ATOM 682 C CA . SER A 1 84 ? 10.106 3.283 0.678 1.00 90.19 84 SER A CA 1
ATOM 683 C C . SER A 1 84 ? 11.452 2.570 0.598 1.00 90.19 84 SER A C 1
ATOM 685 O O . SER A 1 84 ? 11.931 2.344 -0.500 1.00 90.19 84 SER A O 1
ATOM 687 N N . ALA A 1 85 ? 12.043 2.177 1.729 1.00 90.62 85 ALA A N 1
ATOM 688 C CA . ALA A 1 85 ? 13.201 1.284 1.744 1.00 90.62 85 ALA A CA 1
ATOM 689 C C . ALA A 1 85 ? 12.837 -0.200 1.531 1.00 90.62 85 ALA A C 1
ATOM 691 O O . ALA A 1 85 ? 13.710 -0.998 1.203 1.00 90.62 85 ALA A O 1
ATOM 692 N N . TRP A 1 86 ? 11.583 -0.589 1.796 1.00 93.62 86 TRP A N 1
ATOM 693 C CA . TRP A 1 86 ? 11.090 -1.952 1.563 1.00 93.62 86 TRP A CA 1
ATOM 694 C C . TRP A 1 86 ? 10.634 -2.178 0.114 1.00 93.62 86 TRP A C 1
ATOM 696 O O . TRP A 1 86 ? 10.728 -3.307 -0.366 1.00 93.62 86 TRP A O 1
ATOM 706 N N . LEU A 1 87 ? 10.109 -1.131 -0.529 1.00 90.50 87 LEU A N 1
ATOM 707 C CA . LEU A 1 87 ? 9.745 -1.110 -1.948 1.00 90.50 87 LEU A CA 1
ATOM 708 C C . LEU A 1 87 ? 10.982 -1.170 -2.847 1.00 90.50 87 LEU A C 1
ATOM 710 O O . LEU A 1 87 ? 10.888 -1.876 -3.873 1.00 90.50 87 LEU A O 1
#

Solvent-accessible surface area (backbone atoms only — not comparable to full-atom values): 5324 Å² total; per-residue (Å²): 70,48,72,48,85,64,48,73,45,98,86,71,46,58,38,30,35,38,40,31,60,43,86,86,82,64,46,68,67,37,77,45,84,27,83,55,74,46,48,68,61,52,51,52,55,49,56,51,33,31,74,74,75,50,78,74,97,74,85,64,63,73,49,50,74,46,54,22,71,78,59,70,43,99,84,75,45,86,59,74,30,77,44,48,71,70,105

Mean predicted aligned error: 3.89 Å

Nearest PDB structures (foldseek):
  3ly9-assembly1_A-2  TM=5.500E-01  e=1.827E+00  Escherichia coli str. K-12 substr. MG1655
  5mrc-assembly1_5  TM=4.975E-01  e=4.195E+00  Saccharomyces cerevisiae
  3ly7-assembly1_A  TM=4.724E-01  e=5.082E+00  Escherichia coli str. K-12 substr. MG1655
  3ly8-assembly1_A-2  TM=4.711E-01  e=5.418E+00  Escherichia coli str. K-12 substr. MG1655
  4ubf-assembly2_C  TM=3.150E-01  e=4.472E+00  Homo sapiens

Sequence (87 aa):
MDFKGDFLLDDETRCYPLTVVDDYSRFAVVLEACPNQQHETVKNHLSKAFRRYGLPERIITDRGAPWGVGMERDNGRPFYTKLSAWL

Foldseek 3Di:
DDWDDWDADPVRQIWTWDWDADPPPRDTLDTDTDSDQDLVRVVVRVVVSCVVPNDDPDDDDDQDPPQHDPDAPPVRDGDGHPNVVVD

Radius of gyration: 14.11 Å; Cα contacts (8 Å, |Δi|>4): 124; chains: 1; bounding box: 44×31×32 Å

InterPro domains:
  IPR001584 Integrase, catalytic core [PF00665] (2-66)
  IPR001584 Integrase, catalytic core [PS50994] (1-87)
  IPR012337 Ribonuclease H-like superfamily [SSF53098] (1-66)
  IPR036397 Ribonuclease H superfamily [G3DSA:3.30.420.10] (1-84)

Secondary structure (DSSP, 8-state):
-EEPPPEE-TTSPEEEEEEEE-TTT--EEEEEEES---HHHHHHHHHHHHHHH---S-----S-TTT--S---TTSPPPPPHHHHH-